Protein AF-A0A952DEN8-F1 (afdb_monomer_lite)

pLDDT: mean 78.49, std 11.34, range [49.62, 93.25]

Radius of gyration: 14.5 Å; chains: 1; bounding box: 39×32×35 Å

Sequence (96 aa):
LQMVHVTKDKNLDIDQSKEKETLLNYFHGIQVQFHSVISENIYTGIEIFMQDANPDVVAVLSRKRNFFDKIFHSSMSKRMAYRTFIPMLSMKEIPF

Secondary structure (DSSP, 8-state):
-EEEEEESSSSPPHHHHHHHHHHHHHTTTS--EEEEEE-SSHHHHHHHHHHHH--S-EEEE-S-TTHHHHHH-S-HHHHHHT-S---EEEEPPP--

Structure (mmCIF, N/CA/C/O backbone):
data_AF-A0A952DEN8-F1
#
_entry.id   AF-A0A952DEN8-F1
#
loop_
_atom_site.group_PDB
_atom_site.id
_atom_site.type_symbol
_atom_site.label_atom_id
_atom_site.label_alt_id
_atom_site.label_comp_id
_atom_site.label_asym_id
_atom_site.label_entity_id
_atom_site.label_seq_id
_atom_site.pdbx_PDB_ins_code
_atom_site.Cartn_x
_atom_site.Cartn_y
_atom_site.Cartn_z
_atom_site.occupancy
_atom_site.B_iso_or_equiv
_atom_site.auth_seq_id
_atom_site.auth_comp_id
_atom_site.auth_asym_id
_atom_site.auth_atom_id
_atom_site.pdbx_PDB_model_num
ATOM 1 N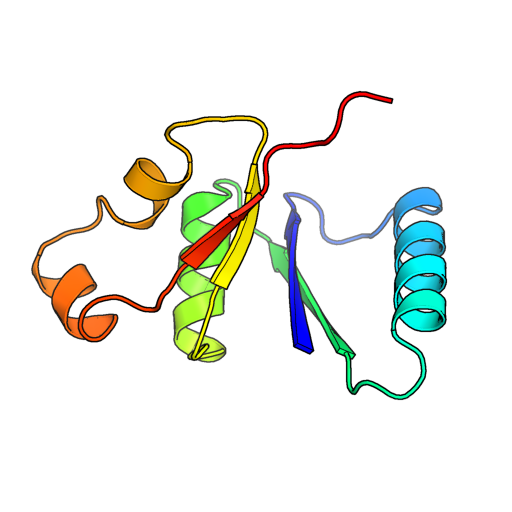 N . LEU A 1 1 ? -0.059 -6.051 11.199 1.00 89.62 1 LEU A N 1
ATOM 2 C CA . LEU A 1 1 ? 0.183 -5.075 10.112 1.00 89.62 1 LEU A CA 1
ATOM 3 C C . LEU A 1 1 ? 0.923 -5.779 8.984 1.00 89.62 1 LEU A C 1
ATOM 5 O O . LEU A 1 1 ? 1.960 -6.375 9.245 1.00 89.62 1 LEU A O 1
ATOM 9 N N . GLN A 1 2 ? 0.374 -5.743 7.772 1.00 92.06 2 GLN A N 1
ATOM 10 C CA . GLN A 1 2 ? 0.975 -6.355 6.587 1.00 92.06 2 GLN A CA 1
ATOM 11 C C . GLN A 1 2 ? 1.631 -5.263 5.736 1.00 92.06 2 GLN A C 1
ATOM 13 O O . GLN A 1 2 ? 0.937 -4.369 5.257 1.00 92.06 2 GLN A O 1
ATOM 18 N N . MET A 1 3 ? 2.955 -5.306 5.579 1.00 90.88 3 MET A N 1
ATOM 19 C CA . MET A 1 3 ? 3.701 -4.383 4.722 1.00 90.88 3 MET A CA 1
ATOM 20 C C . MET A 1 3 ? 4.152 -5.101 3.459 1.00 90.88 3 MET A C 1
ATOM 22 O O . MET A 1 3 ? 4.864 -6.100 3.535 1.00 90.88 3 MET A O 1
ATOM 26 N N . VAL A 1 4 ? 3.763 -4.574 2.299 1.00 90.50 4 VAL A N 1
ATOM 27 C CA . VAL A 1 4 ? 4.143 -5.127 0.998 1.00 90.50 4 VAL A CA 1
ATOM 28 C C . VAL A 1 4 ? 5.058 -4.168 0.249 1.00 90.50 4 VAL A C 1
ATOM 30 O O . VAL A 1 4 ? 4.751 -2.989 0.082 1.00 90.50 4 VAL A O 1
ATOM 33 N N . HIS A 1 5 ? 6.178 -4.697 -0.231 1.00 89.38 5 HIS A N 1
ATOM 34 C CA . HIS A 1 5 ? 7.077 -4.033 -1.158 1.00 89.38 5 HIS A CA 1
ATOM 35 C C . HIS A 1 5 ? 7.017 -4.761 -2.503 1.00 89.38 5 HIS A C 1
ATOM 37 O O . HIS A 1 5 ? 7.305 -5.955 -2.581 1.00 89.38 5 HIS A O 1
ATOM 43 N N . VAL A 1 6 ? 6.626 -4.055 -3.567 1.00 88.94 6 VAL A N 1
ATOM 44 C CA . VAL A 1 6 ? 6.665 -4.604 -4.928 1.00 88.94 6 VAL A CA 1
ATOM 45 C C . VAL A 1 6 ? 7.947 -4.151 -5.610 1.00 88.94 6 VAL A C 1
ATOM 47 O O . VAL A 1 6 ? 8.183 -2.953 -5.746 1.00 88.94 6 VAL A O 1
ATOM 50 N N . THR A 1 7 ? 8.753 -5.107 -6.052 1.00 88.19 7 THR A N 1
ATOM 51 C CA . THR A 1 7 ? 10.084 -4.882 -6.624 1.00 88.19 7 THR A CA 1
ATOM 52 C C . THR A 1 7 ? 10.246 -5.659 -7.929 1.00 88.19 7 THR A C 1
ATOM 54 O O . THR A 1 7 ? 9.535 -6.630 -8.182 1.00 88.19 7 THR A O 1
ATOM 57 N N . LYS A 1 8 ? 11.182 -5.229 -8.776 1.00 85.75 8 LYS A N 1
ATOM 58 C CA . LYS A 1 8 ? 11.602 -5.983 -9.969 1.00 85.75 8 LYS A CA 1
ATOM 59 C C . LYS A 1 8 ? 12.762 -6.935 -9.681 1.00 85.75 8 LYS A C 1
ATOM 61 O O . LYS A 1 8 ? 12.955 -7.896 -10.414 1.00 85.75 8 LYS A O 1
ATOM 66 N N . ASP A 1 9 ? 13.504 -6.676 -8.607 1.00 80.12 9 ASP A N 1
ATOM 67 C CA . ASP A 1 9 ? 14.668 -7.456 -8.194 1.00 80.12 9 ASP A CA 1
ATOM 68 C C . ASP A 1 9 ? 14.396 -8.183 -6.871 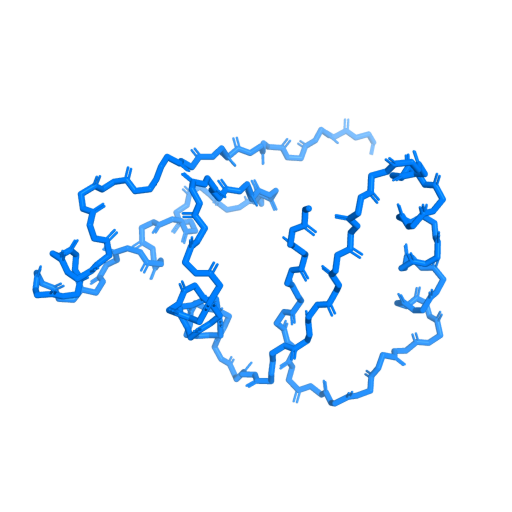1.00 80.12 9 ASP A C 1
ATOM 70 O O . ASP A 1 9 ? 13.615 -7.729 -6.034 1.00 80.12 9 ASP A O 1
ATOM 74 N N . LYS A 1 10 ? 15.032 -9.337 -6.694 1.00 66.06 10 LYS A N 1
ATOM 75 C CA . LYS A 1 10 ? 14.811 -10.274 -5.593 1.00 66.06 10 LYS A CA 1
ATOM 76 C C . LYS A 1 10 ? 15.508 -9.849 -4.300 1.00 66.06 10 LYS A C 1
ATOM 78 O O . LYS A 1 10 ? 15.075 -10.260 -3.225 1.00 66.06 10 LYS A O 1
ATOM 83 N N . ASN A 1 11 ? 1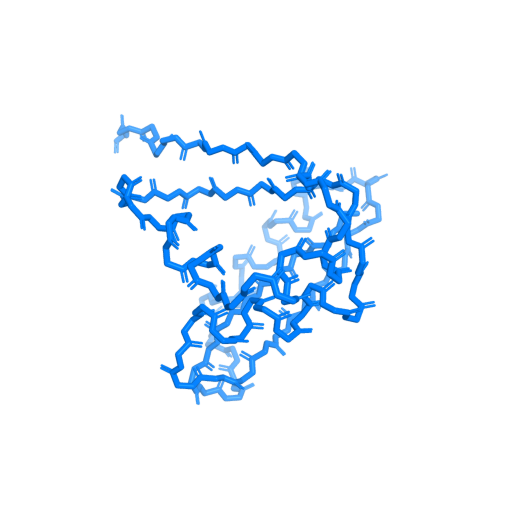6.564 -9.044 -4.403 1.00 67.88 11 ASN A N 1
ATOM 84 C CA . ASN A 1 11 ? 17.398 -8.661 -3.269 1.00 67.88 11 ASN A CA 1
ATOM 85 C C . ASN A 1 11 ? 17.056 -7.255 -2.767 1.00 67.88 11 ASN A C 1
ATOM 87 O O . ASN A 1 11 ? 16.903 -6.323 -3.554 1.00 67.88 11 ASN A O 1
ATOM 91 N N . LEU A 1 12 ? 16.964 -7.114 -1.442 1.00 65.69 12 LEU A N 1
ATOM 92 C CA . LEU A 1 12 ? 16.967 -5.805 -0.795 1.00 65.69 12 LEU A CA 1
ATOM 93 C C . LEU A 1 12 ? 18.401 -5.272 -0.805 1.00 65.69 12 LEU A C 1
ATOM 95 O O . LEU A 1 12 ? 19.321 -5.994 -0.418 1.00 65.69 12 LEU A O 1
ATOM 99 N N . ASP A 1 13 ? 18.590 -4.020 -1.208 1.00 73.50 13 ASP A N 1
ATOM 100 C CA . ASP A 1 13 ? 19.877 -3.344 -1.025 1.00 73.50 13 ASP A CA 1
ATOM 101 C C . ASP A 1 13 ? 20.117 -3.034 0.472 1.00 73.50 13 ASP A C 1
ATOM 103 O O . ASP A 1 13 ? 19.196 -3.093 1.301 1.00 73.50 13 ASP A O 1
ATOM 107 N N . ILE A 1 14 ? 21.356 -2.703 0.838 1.00 69.69 14 ILE A N 1
ATOM 108 C CA . ILE A 1 14 ? 21.795 -2.346 2.194 1.00 69.69 14 ILE A CA 1
ATOM 109 C C . ILE A 1 14 ? 20.899 -1.250 2.781 1.00 69.69 14 ILE A C 1
ATOM 111 O O . ILE A 1 14 ? 20.498 -1.337 3.944 1.00 69.69 14 ILE A O 1
ATOM 115 N N . ASP A 1 15 ? 20.524 -0.262 1.970 1.00 76.44 15 ASP A N 1
ATOM 116 C CA . ASP A 1 15 ? 19.656 0.836 2.396 1.00 76.44 15 ASP A CA 1
ATOM 117 C C . ASP A 1 15 ? 18.233 0.352 2.710 1.00 76.44 15 ASP A C 1
ATOM 119 O O . ASP A 1 15 ? 17.680 0.679 3.757 1.00 76.44 15 ASP A O 1
ATOM 123 N N . GLN A 1 16 ? 17.663 -0.527 1.881 1.00 75.44 16 GLN A N 1
ATOM 124 C CA . GLN A 1 16 ? 16.331 -1.096 2.130 1.00 75.44 16 GLN A CA 1
ATOM 125 C C . GLN A 1 16 ? 16.301 -1.981 3.384 1.00 75.44 16 GLN A C 1
ATOM 127 O O . GLN A 1 16 ? 15.284 -2.055 4.078 1.00 75.44 16 GLN A O 1
ATOM 132 N N . SER A 1 17 ? 17.418 -2.641 3.692 1.00 78.88 17 SER A N 1
ATOM 133 C CA . SER A 1 17 ? 17.558 -3.454 4.901 1.00 78.88 17 SER A CA 1
ATOM 134 C C . SER A 1 17 ? 17.561 -2.593 6.168 1.00 78.88 17 SER A C 1
ATOM 136 O O . SER A 1 17 ? 16.877 -2.937 7.133 1.00 78.88 17 SER A O 1
ATOM 138 N N . LYS A 1 18 ? 18.251 -1.445 6.147 1.00 83.94 18 LYS A N 1
ATOM 139 C CA . LYS A 1 18 ? 18.243 -0.473 7.254 1.00 83.94 18 LYS A CA 1
ATOM 140 C C . LYS A 1 18 ? 16.870 0.160 7.456 1.00 83.94 18 LYS A C 1
ATOM 142 O O . LYS A 1 18 ? 16.397 0.244 8.583 1.00 83.94 18 LYS A O 1
ATOM 147 N N . GLU A 1 19 ? 16.197 0.552 6.376 1.00 84.12 19 GLU A N 1
ATOM 148 C CA . GLU A 1 19 ? 14.843 1.117 6.456 1.00 84.12 19 GLU A CA 1
ATOM 149 C C . GLU A 1 19 ? 13.845 0.123 7.060 1.00 84.12 19 GLU A C 1
ATOM 151 O O . GLU A 1 19 ? 13.031 0.480 7.913 1.00 84.12 19 GLU A O 1
ATOM 156 N N . LYS A 1 20 ? 13.942 -1.158 6.685 1.00 84.94 20 LYS A N 1
ATOM 157 C CA . LYS A 1 20 ? 13.133 -2.220 7.294 1.00 84.94 20 LYS A CA 1
ATOM 158 C C . LYS A 1 20 ? 13.368 -2.320 8.804 1.00 84.94 20 LYS A C 1
ATOM 160 O O . LYS A 1 20 ? 12.404 -2.479 9.551 1.00 84.94 20 LYS A O 1
ATOM 165 N N . GLU A 1 21 ? 14.617 -2.234 9.254 1.00 86.50 21 GLU A N 1
ATOM 166 C CA . GLU A 1 21 ? 14.959 -2.253 10.679 1.00 86.50 21 GLU A CA 1
ATOM 167 C C . GLU A 1 21 ? 14.395 -1.030 11.416 1.00 86.50 21 GLU A C 1
ATOM 169 O O . GLU A 1 21 ? 13.750 -1.179 12.455 1.00 86.50 21 GLU A O 1
ATOM 174 N N . THR A 1 22 ? 14.536 0.169 10.843 1.00 88.75 22 THR A N 1
ATOM 175 C CA . THR A 1 22 ? 13.928 1.396 11.377 1.00 88.75 22 THR A CA 1
ATOM 176 C C . THR A 1 22 ? 12.413 1.255 11.521 1.00 88.75 22 THR A C 1
ATOM 178 O O . THR A 1 22 ? 11.859 1.595 12.567 1.00 88.75 22 THR A O 1
ATOM 181 N N . LEU A 1 23 ? 11.730 0.701 10.514 1.00 87.38 23 LEU A N 1
ATOM 182 C CA . LEU A 1 23 ? 10.285 0.463 10.568 1.00 87.38 23 LEU A CA 1
ATOM 183 C C . LEU A 1 23 ? 9.910 -0.558 11.648 1.00 87.38 23 LEU A C 1
ATOM 185 O O . LEU A 1 23 ? 8.954 -0.336 12.388 1.00 87.38 23 LEU A O 1
ATOM 189 N N . LEU A 1 24 ? 10.653 -1.660 11.772 1.00 87.88 24 LEU A N 1
ATOM 190 C CA . LEU A 1 24 ? 10.427 -2.652 12.828 1.00 87.88 24 LEU A CA 1
ATOM 191 C C . LEU A 1 24 ? 10.559 -2.036 14.226 1.00 87.88 24 LEU A C 1
ATOM 193 O O . LEU A 1 24 ? 9.736 -2.317 15.096 1.00 87.88 24 LEU A O 1
ATOM 197 N N . ASN A 1 25 ? 11.548 -1.164 14.420 1.00 90.38 25 ASN A N 1
ATOM 198 C CA . ASN A 1 25 ? 11.732 -0.433 15.669 1.00 90.38 25 ASN A CA 1
ATOM 199 C C . ASN A 1 25 ? 10.604 0.580 15.915 1.00 90.38 25 ASN A C 1
ATOM 201 O O . ASN A 1 25 ? 10.116 0.691 17.037 1.00 90.38 25 ASN A O 1
ATOM 205 N N . TYR A 1 26 ? 10.145 1.286 14.877 1.00 90.19 26 TYR A N 1
ATOM 206 C CA . TYR A 1 26 ? 9.040 2.242 14.990 1.00 90.19 26 TYR A CA 1
ATOM 207 C C . TYR A 1 26 ? 7.722 1.566 15.390 1.00 90.19 26 TYR A C 1
ATOM 209 O O . TYR A 1 26 ? 6.981 2.076 16.226 1.00 90.19 26 TYR A O 1
ATOM 217 N N . PHE A 1 27 ? 7.442 0.390 14.826 1.00 89.81 27 PHE A N 1
ATOM 218 C CA . PHE A 1 27 ? 6.250 -0.404 15.125 1.00 89.81 27 PHE A CA 1
ATOM 219 C C . PHE A 1 27 ? 6.478 -1.431 16.246 1.00 89.81 27 PHE A C 1
ATOM 221 O O . PHE A 1 27 ? 5.797 -2.459 16.293 1.00 89.81 27 PHE A O 1
ATOM 228 N N . HIS A 1 28 ? 7.420 -1.175 17.159 1.00 89.75 28 HIS A N 1
ATOM 229 C CA . HIS A 1 28 ? 7.687 -2.067 18.284 1.00 89.75 28 HIS A CA 1
ATOM 230 C C . HIS A 1 28 ? 6.404 -2.354 19.084 1.00 89.75 28 HIS A C 1
ATOM 232 O O . HIS A 1 28 ? 5.638 -1.451 19.417 1.00 89.75 28 HIS A O 1
ATOM 238 N N . GLY A 1 29 ? 6.160 -3.631 19.390 1.00 91.00 29 GLY A N 1
ATOM 239 C CA . GLY A 1 29 ? 4.940 -4.081 20.070 1.00 91.00 29 GLY A CA 1
ATOM 240 C C . GLY A 1 29 ? 3.743 -4.335 19.143 1.00 91.00 29 GLY A C 1
ATOM 241 O O . GLY A 1 29 ? 2.718 -4.831 19.605 1.00 91.00 29 GLY A O 1
ATOM 242 N N . ILE A 1 30 ? 3.868 -4.072 17.839 1.00 93.25 30 ILE A N 1
ATOM 243 C CA . ILE A 1 30 ? 2.884 -4.458 16.822 1.00 93.25 30 ILE A CA 1
ATOM 244 C C . ILE A 1 30 ? 3.455 -5.620 16.011 1.00 93.25 30 ILE A C 1
ATOM 246 O O . ILE A 1 30 ? 4.595 -5.585 15.552 1.00 93.25 30 ILE A O 1
ATOM 250 N N . GLN A 1 31 ? 2.650 -6.658 15.775 1.00 90.69 31 GLN A N 1
ATOM 251 C CA . GLN A 1 31 ? 3.043 -7.735 14.871 1.00 90.69 31 GLN A CA 1
ATOM 252 C C . GLN A 1 31 ? 3.060 -7.212 13.425 1.00 90.69 31 GLN A C 1
ATOM 254 O O . GLN A 1 31 ? 2.008 -7.055 12.789 1.00 90.69 31 GLN A O 1
ATOM 259 N N . VAL A 1 32 ? 4.257 -6.927 12.912 1.00 90.75 32 VAL A N 1
ATOM 260 C CA . VAL A 1 32 ? 4.486 -6.503 11.527 1.00 90.75 32 VAL A CA 1
ATOM 261 C C . VAL A 1 32 ? 5.068 -7.657 10.722 1.00 90.75 32 VAL A C 1
ATOM 263 O O . VAL A 1 32 ? 6.044 -8.282 11.131 1.00 90.75 32 VAL A O 1
ATOM 266 N N . GLN A 1 33 ? 4.477 -7.928 9.563 1.00 89.94 33 GLN A N 1
ATOM 267 C CA . GLN A 1 33 ? 5.006 -8.872 8.585 1.00 89.94 33 GLN A CA 1
ATOM 268 C C . GLN A 1 33 ? 5.376 -8.112 7.312 1.00 89.94 33 GLN A C 1
ATOM 270 O O . GLN A 1 33 ? 4.614 -7.272 6.831 1.00 89.94 33 GLN A O 1
ATOM 275 N N . PHE A 1 34 ? 6.574 -8.388 6.802 1.00 88.81 34 PHE A N 1
ATOM 276 C CA . PHE A 1 34 ? 7.104 -7.778 5.587 1.00 88.81 34 PHE A CA 1
ATOM 277 C C . PHE A 1 34 ? 7.071 -8.792 4.453 1.00 88.81 34 PHE A C 1
ATOM 279 O O . PHE A 1 34 ? 7.619 -9.886 4.582 1.00 88.81 34 PHE A O 1
ATOM 286 N N . HIS A 1 35 ? 6.488 -8.387 3.333 1.00 89.56 35 HIS A N 1
ATOM 287 C CA . HIS A 1 35 ? 6.350 -9.188 2.129 1.00 89.56 35 HIS A CA 1
ATOM 288 C C . HIS A 1 35 ? 7.015 -8.478 0.957 1.00 89.56 35 HIS A C 1
ATOM 290 O O . HIS A 1 35 ? 6.803 -7.284 0.747 1.00 89.56 35 HIS A O 1
ATOM 296 N N . SER A 1 36 ? 7.780 -9.230 0.170 1.00 89.19 36 SER A N 1
ATOM 297 C CA . SER A 1 36 ? 8.320 -8.760 -1.104 1.00 89.19 36 SER A CA 1
ATOM 298 C C . SER A 1 36 ? 7.619 -9.496 -2.235 1.00 89.19 36 SER A C 1
ATOM 300 O O . SER A 1 36 ? 7.648 -10.725 -2.283 1.00 89.19 36 SER A O 1
ATOM 302 N N . VAL A 1 37 ? 7.005 -8.751 -3.149 1.00 89.81 37 VAL A N 1
ATOM 303 C CA . VAL A 1 37 ? 6.380 -9.302 -4.354 1.00 89.81 37 VAL A CA 1
ATOM 304 C C . VAL A 1 37 ? 7.197 -8.887 -5.561 1.00 89.81 37 VAL A C 1
ATOM 306 O O . VAL A 1 37 ? 7.424 -7.701 -5.791 1.00 89.81 37 VAL A O 1
ATOM 309 N N . ILE A 1 38 ? 7.632 -9.869 -6.343 1.00 90.44 38 ILE A N 1
ATOM 310 C CA . ILE A 1 38 ? 8.372 -9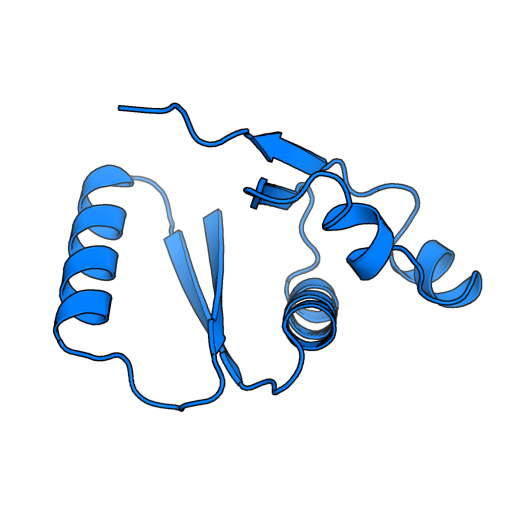.616 -7.576 1.00 90.44 38 ILE A CA 1
ATOM 311 C C . ILE A 1 38 ? 7.357 -9.403 -8.693 1.00 90.44 38 ILE A C 1
ATOM 313 O O . ILE A 1 38 ? 6.598 -10.315 -9.020 1.00 90.44 38 ILE A O 1
ATOM 317 N N . SER A 1 39 ? 7.316 -8.204 -9.263 1.00 89.00 39 SER A N 1
ATOM 318 C CA . SER A 1 39 ? 6.435 -7.895 -10.387 1.00 89.00 39 SER A CA 1
ATOM 319 C C . SER A 1 39 ? 6.963 -6.714 -11.193 1.00 89.00 39 SER A C 1
ATOM 321 O O . SER A 1 39 ? 7.328 -5.676 -10.644 1.00 89.00 39 SER A O 1
ATOM 323 N N . GLU A 1 40 ? 6.908 -6.831 -12.519 1.00 88.12 40 GLU A N 1
ATOM 324 C CA . GLU A 1 40 ? 7.200 -5.729 -13.444 1.00 88.12 40 GLU A CA 1
ATOM 325 C C . GLU A 1 40 ? 6.199 -4.571 -13.317 1.00 88.12 40 GLU A C 1
ATOM 327 O O . GLU A 1 40 ? 6.531 -3.410 -13.572 1.00 88.12 40 GLU A O 1
ATOM 332 N N . ASN A 1 41 ? 4.965 -4.888 -12.912 1.00 86.88 41 ASN A N 1
ATOM 333 C CA . ASN A 1 41 ? 3.878 -3.939 -12.730 1.00 86.88 41 ASN A CA 1
ATOM 334 C C . ASN A 1 41 ? 3.471 -3.880 -11.252 1.00 86.88 41 ASN A C 1
ATOM 336 O O . ASN A 1 41 ? 2.980 -4.862 -10.689 1.00 86.88 41 ASN A O 1
ATOM 340 N N . ILE A 1 42 ? 3.632 -2.703 -10.641 1.00 85.69 42 ILE A N 1
ATOM 341 C CA . ILE A 1 42 ? 3.292 -2.465 -9.232 1.00 85.69 42 ILE A CA 1
ATOM 342 C C . ILE A 1 42 ? 1.826 -2.781 -8.910 1.00 85.69 42 ILE A C 1
ATOM 344 O O . ILE A 1 42 ? 1.546 -3.380 -7.878 1.00 85.69 42 ILE A O 1
ATOM 348 N N . TYR A 1 43 ? 0.897 -2.440 -9.806 1.00 84.25 43 TYR A N 1
ATOM 349 C CA . TYR A 1 43 ? -0.534 -2.668 -9.608 1.00 84.25 43 TYR A CA 1
ATOM 350 C C . TYR A 1 43 ? -0.846 -4.162 -9.593 1.00 84.25 43 TYR A C 1
ATOM 352 O O . TYR A 1 43 ? -1.553 -4.625 -8.708 1.00 84.25 43 TYR A O 1
ATOM 360 N N . THR A 1 44 ? -0.253 -4.923 -10.515 1.00 84.44 44 THR A N 1
ATOM 361 C CA . THR A 1 44 ? -0.386 -6.385 -10.553 1.00 84.44 44 THR A CA 1
ATOM 362 C C . THR A 1 44 ? 0.230 -7.043 -9.320 1.00 84.44 44 THR A C 1
ATOM 364 O O . THR A 1 44 ? -0.364 -7.957 -8.762 1.00 84.44 44 THR A O 1
ATOM 367 N N . GLY A 1 45 ? 1.389 -6.566 -8.855 1.00 88.81 45 GLY A N 1
ATOM 368 C CA . GLY A 1 45 ? 2.029 -7.105 -7.651 1.00 88.81 45 GLY A CA 1
ATOM 369 C C . GLY A 1 45 ? 1.196 -6.875 -6.386 1.00 88.81 45 GLY A C 1
ATOM 370 O O . GLY A 1 45 ? 1.021 -7.793 -5.589 1.00 88.81 45 GLY A O 1
ATOM 371 N N . ILE A 1 46 ? 0.627 -5.675 -6.234 1.00 86.75 46 ILE A N 1
ATOM 372 C CA . ILE A 1 46 ? -0.304 -5.364 -5.138 1.00 86.75 46 ILE A CA 1
ATOM 373 C C . ILE A 1 46 ? -1.570 -6.217 -5.252 1.00 86.75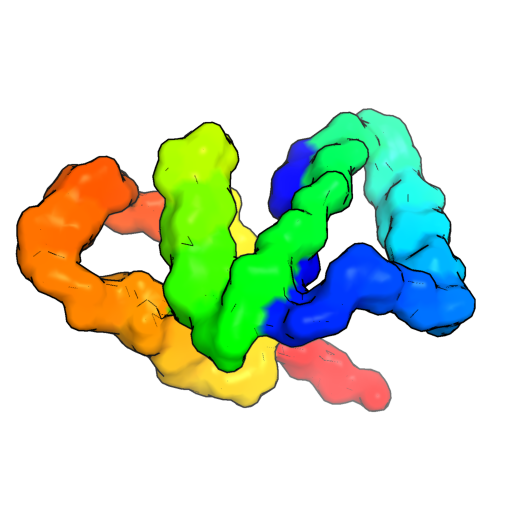 46 ILE A C 1
ATOM 375 O O . ILE A 1 46 ? -2.028 -6.759 -4.252 1.00 86.75 46 ILE A O 1
ATOM 379 N N . GLU A 1 47 ? -2.118 -6.360 -6.462 1.00 82.06 47 GLU A N 1
ATOM 380 C CA . GLU A 1 47 ? -3.323 -7.152 -6.715 1.00 82.06 47 GLU A CA 1
ATOM 381 C C . GLU A 1 47 ? -3.141 -8.607 -6.258 1.00 82.06 47 GLU A C 1
ATOM 383 O O . GLU A 1 47 ? -3.968 -9.111 -5.498 1.00 82.06 47 GLU A O 1
ATOM 388 N N . ILE A 1 48 ? -2.036 -9.244 -6.660 1.00 84.50 48 ILE A N 1
ATOM 389 C CA . ILE A 1 48 ? -1.678 -10.611 -6.250 1.00 84.50 48 ILE A CA 1
ATOM 390 C C . ILE A 1 48 ? -1.576 -10.698 -4.726 1.00 84.50 48 ILE A C 1
ATOM 392 O O . ILE A 1 48 ? -2.229 -11.538 -4.115 1.00 84.50 48 ILE A O 1
ATOM 396 N N . PHE A 1 49 ? -0.834 -9.781 -4.099 1.00 89.06 49 PHE A N 1
ATOM 397 C CA . PHE A 1 49 ? -0.683 -9.777 -2.646 1.00 89.06 49 PHE A CA 1
ATOM 398 C C . PHE A 1 49 ? -2.021 -9.667 -1.911 1.00 89.06 49 PHE A C 1
ATOM 400 O O . PHE A 1 49 ? -2.242 -10.350 -0.918 1.00 89.06 49 PHE A O 1
ATOM 407 N N . MET A 1 50 ? -2.927 -8.814 -2.394 1.00 84.69 50 MET A N 1
ATOM 408 C CA . MET A 1 50 ? -4.229 -8.611 -1.763 1.00 84.69 50 MET A CA 1
ATOM 409 C C . MET A 1 50 ? -5.135 -9.845 -1.832 1.00 84.69 50 MET A C 1
ATOM 411 O O . MET A 1 50 ? -5.979 -9.993 -0.951 1.00 84.69 50 MET A O 1
ATOM 415 N N . GLN A 1 51 ? -4.988 -10.712 -2.844 1.00 80.81 51 GLN A N 1
ATOM 416 C CA . GLN A 1 51 ? -5.764 -11.960 -2.931 1.00 80.81 51 GLN A CA 1
ATOM 417 C C . GLN A 1 51 ? -5.373 -12.933 -1.821 1.00 80.81 51 GLN A C 1
ATOM 419 O O . GLN A 1 51 ? -6.248 -13.546 -1.215 1.00 80.81 51 GLN A O 1
ATOM 424 N N . ASP A 1 52 ? -4.078 -13.010 -1.522 1.00 84.06 52 ASP A N 1
ATOM 425 C CA . ASP A 1 52 ? -3.549 -13.909 -0.498 1.00 84.06 52 ASP A CA 1
ATOM 426 C C . ASP A 1 52 ? -3.700 -13.319 0.910 1.00 84.06 52 ASP A C 1
ATOM 428 O O . ASP A 1 52 ? -4.062 -14.016 1.856 1.00 84.06 52 ASP A O 1
ATOM 432 N N . ALA A 1 53 ? -3.437 -12.018 1.060 1.00 86.94 53 ALA A N 1
ATOM 433 C CA . ALA A 1 53 ? -3.458 -11.339 2.352 1.00 86.94 53 ALA A CA 1
ATOM 434 C C . ALA A 1 53 ? -4.876 -11.021 2.853 1.00 86.94 53 ALA A C 1
ATOM 436 O O . ALA A 1 53 ? -5.044 -10.820 4.054 1.00 86.94 53 ALA A O 1
ATOM 437 N N . ASN A 1 54 ? -5.862 -10.937 1.946 1.00 85.19 54 ASN A N 1
ATOM 438 C CA . ASN A 1 54 ? -7.267 -10.604 2.211 1.00 85.19 54 ASN A CA 1
ATOM 439 C C . ASN A 1 54 ? -7.449 -9.493 3.278 1.00 85.19 54 ASN A C 1
ATOM 441 O O . ASN A 1 54 ? -8.034 -9.742 4.334 1.00 85.19 54 ASN A O 1
ATOM 445 N N . PRO A 1 55 ? -6.894 -8.284 3.051 1.00 86.88 55 PRO A N 1
ATOM 446 C CA . PRO A 1 55 ? -6.834 -7.248 4.077 1.00 86.88 55 PRO A CA 1
ATOM 447 C C . PRO A 1 55 ? -8.196 -6.592 4.331 1.00 86.88 55 PRO A C 1
ATOM 449 O O . PRO A 1 55 ? -8.937 -6.300 3.394 1.00 86.88 55 PRO A O 1
ATOM 452 N N . ASP A 1 56 ? -8.464 -6.243 5.591 1.00 87.81 56 ASP A N 1
ATOM 453 C CA . ASP A 1 56 ? -9.661 -5.479 5.970 1.00 87.81 56 ASP A CA 1
ATOM 454 C C . ASP A 1 56 ? -9.571 -3.997 5.573 1.00 87.81 56 ASP A C 1
ATOM 456 O O . ASP A 1 56 ? -10.592 -3.361 5.326 1.00 87.81 56 ASP A O 1
ATOM 460 N N . VAL A 1 57 ? -8.356 -3.430 5.523 1.00 86.94 57 VAL A N 1
ATOM 461 C CA . VAL A 1 57 ? -8.073 -2.030 5.156 1.00 86.94 57 VAL A CA 1
ATOM 462 C C . VAL A 1 57 ? -6.746 -1.951 4.406 1.00 86.94 57 VAL A C 1
ATOM 464 O O . VAL A 1 57 ? -5.771 -2.606 4.779 1.00 86.94 57 VAL A O 1
ATOM 467 N N . VAL A 1 58 ? -6.679 -1.097 3.383 1.00 86.50 58 VAL A N 1
ATOM 468 C CA . VAL A 1 58 ? -5.438 -0.807 2.648 1.00 86.50 58 VAL A CA 1
ATOM 469 C C . VAL A 1 58 ? -4.990 0.627 2.921 1.00 86.50 58 VAL A C 1
ATOM 471 O O . VAL A 1 58 ? -5.743 1.573 2.721 1.00 86.50 58 VAL A O 1
ATOM 474 N N . ALA A 1 59 ? -3.744 0.820 3.346 1.00 87.94 59 ALA A N 1
ATOM 475 C CA . ALA A 1 59 ? -3.155 2.148 3.504 1.00 87.94 59 ALA A CA 1
ATOM 476 C C . ALA A 1 59 ? -2.057 2.357 2.461 1.00 87.94 59 ALA A C 1
ATOM 478 O O . ALA A 1 59 ? -1.174 1.515 2.305 1.00 87.94 59 ALA A O 1
ATOM 479 N N . VAL A 1 60 ? -2.106 3.484 1.751 1.00 82.19 60 VAL A N 1
ATOM 480 C CA . VAL A 1 60 ? -1.113 3.841 0.735 1.00 82.19 60 VAL A CA 1
ATOM 481 C C . VAL A 1 60 ? -0.642 5.268 0.955 1.00 82.19 60 VAL A C 1
ATOM 483 O O . VAL A 1 60 ? -1.440 6.206 1.006 1.00 82.19 60 VAL A O 1
ATOM 486 N N . LEU A 1 61 ? 0.676 5.434 0.996 1.00 79.94 61 LEU A N 1
ATOM 487 C CA . LEU A 1 61 ? 1.329 6.730 0.882 1.00 79.94 61 LEU A CA 1
ATOM 488 C C . LEU A 1 61 ? 1.629 6.981 -0.603 1.00 79.94 61 LEU A C 1
ATOM 490 O O . LEU A 1 61 ? 2.615 6.483 -1.141 1.00 79.94 61 LEU A O 1
ATOM 494 N N . SER A 1 62 ? 0.733 7.680 -1.305 1.00 70.81 62 SER A N 1
ATOM 495 C CA . SER A 1 62 ? 0.860 7.897 -2.754 1.00 70.81 62 SER A CA 1
ATOM 496 C C . SER A 1 62 ? 1.211 9.346 -3.076 1.00 70.81 62 SER A C 1
ATOM 498 O O . SER A 1 62 ? 0.500 10.270 -2.682 1.00 70.81 62 SER A O 1
ATOM 500 N N . ARG A 1 63 ? 2.235 9.547 -3.918 1.00 65.62 63 ARG A N 1
ATOM 501 C CA . ARG A 1 63 ? 2.486 10.841 -4.585 1.00 65.62 63 ARG A CA 1
ATOM 502 C C . ARG A 1 63 ? 1.519 11.107 -5.751 1.00 65.62 63 ARG A C 1
ATOM 504 O O . ARG A 1 63 ? 1.401 12.237 -6.215 1.00 65.62 63 ARG A O 1
ATOM 511 N N . LYS A 1 64 ? 0.835 10.075 -6.267 1.00 67.50 64 LYS A N 1
ATOM 512 C CA . LYS A 1 64 ? -0.019 10.140 -7.468 1.00 67.50 64 LYS A CA 1
ATOM 513 C C . LYS A 1 64 ? -1.499 10.040 -7.107 1.00 67.50 64 LYS A C 1
ATOM 515 O O . LYS A 1 64 ? -1.943 9.035 -6.556 1.00 67.50 64 LYS A O 1
ATOM 520 N N . ARG A 1 65 ? -2.282 11.040 -7.527 1.00 65.50 65 ARG A N 1
ATOM 521 C CA . ARG A 1 65 ? -3.730 11.129 -7.263 1.00 65.50 65 ARG A CA 1
ATOM 522 C C . ARG A 1 65 ? -4.541 9.940 -7.809 1.00 65.50 65 ARG A C 1
ATOM 524 O O . ARG A 1 65 ? -5.520 9.557 -7.190 1.00 65.50 65 ARG A O 1
ATOM 531 N N . ASN A 1 66 ? -4.094 9.327 -8.909 1.00 68.62 66 ASN A N 1
ATOM 532 C CA . ASN A 1 66 ? -4.836 8.277 -9.628 1.00 68.62 66 ASN A CA 1
ATOM 533 C C . ASN A 1 66 ? -4.252 6.867 -9.405 1.00 68.62 66 ASN A C 1
ATOM 535 O O . ASN A 1 66 ? -4.426 5.975 -10.235 1.00 68.62 66 ASN A O 1
ATOM 539 N N . PHE A 1 67 ? -3.464 6.666 -8.344 1.00 73.88 67 PHE A N 1
ATOM 540 C CA . PHE A 1 67 ? -2.870 5.356 -8.051 1.00 73.88 67 PHE A CA 1
ATOM 541 C C . PHE A 1 67 ? -3.949 4.290 -7.811 1.00 73.88 67 PHE A C 1
ATOM 543 O O . PHE A 1 67 ? -3.831 3.160 -8.271 1.00 73.88 67 PHE A O 1
ATOM 550 N N . PHE A 1 68 ? -5.041 4.693 -7.169 1.00 71.06 68 PHE A N 1
ATOM 551 C CA . PHE A 1 68 ? -6.146 3.822 -6.773 1.00 71.06 68 PHE A CA 1
ATOM 552 C C . PHE A 1 68 ? -6.985 3.375 -7.942 1.00 71.06 68 PHE A C 1
ATOM 554 O O . PHE A 1 68 ? -7.237 2.185 -8.090 1.00 71.06 68 PHE A O 1
ATOM 561 N N . ASP A 1 69 ? -7.331 4.321 -8.807 1.00 71.06 69 ASP A N 1
ATOM 562 C CA . ASP A 1 69 ? -8.020 4.048 -10.055 1.00 71.06 69 ASP A CA 1
ATOM 563 C C . ASP A 1 69 ? -7.329 2.886 -10.777 1.00 71.06 69 ASP A C 1
ATOM 565 O O . ASP A 1 69 ? -7.962 1.890 -11.098 1.00 71.06 69 ASP A O 1
ATOM 569 N N . LYS A 1 70 ? -5.997 2.912 -10.894 1.00 75.69 70 LYS A N 1
ATOM 570 C CA . LYS A 1 70 ? -5.233 1.848 -11.563 1.00 75.69 70 LYS A CA 1
ATOM 571 C C . LYS A 1 70 ? -5.221 0.492 -10.846 1.00 75.69 70 LYS A C 1
ATOM 573 O O . LYS A 1 70 ? -5.139 -0.516 -11.539 1.00 75.69 70 LYS A O 1
ATOM 578 N N . ILE A 1 71 ? -5.325 0.446 -9.516 1.00 72.94 71 ILE A N 1
ATOM 579 C CA . ILE A 1 71 ? -5.480 -0.815 -8.760 1.00 72.94 71 ILE A CA 1
ATOM 580 C C . ILE A 1 71 ? -6.896 -1.381 -8.953 1.00 72.94 71 ILE A C 1
ATOM 582 O O . ILE A 1 71 ? -7.065 -2.576 -9.175 1.00 72.94 71 ILE A O 1
ATOM 586 N N . PHE A 1 72 ? -7.919 -0.521 -8.917 1.00 67.88 72 PHE A N 1
ATOM 587 C CA . PHE A 1 72 ? -9.335 -0.914 -8.899 1.00 67.88 72 PHE A CA 1
ATOM 588 C C . PHE A 1 72 ? -10.040 -0.849 -10.268 1.00 67.88 72 PHE A C 1
ATOM 590 O O . PHE A 1 72 ? -11.264 -1.018 -10.343 1.00 67.88 72 PHE A O 1
ATOM 597 N N . HIS A 1 73 ? -9.298 -0.594 -11.351 1.00 64.00 73 HIS A N 1
ATOM 598 C CA . HIS A 1 73 ? -9.794 -0.546 -12.736 1.00 64.00 73 HIS A CA 1
ATOM 599 C C . HIS A 1 73 ? -9.958 -1.923 -13.390 1.00 64.00 73 HIS A C 1
ATOM 601 O O . HIS A 1 73 ? -10.301 -2.007 -14.570 1.00 64.00 73 HIS A O 1
ATOM 607 N N . SER A 1 74 ? -9.722 -3.007 -12.657 1.00 57.12 74 SER A N 1
ATOM 608 C CA . SER A 1 74 ? -9.950 -4.350 -13.173 1.00 57.12 74 SER A CA 1
ATOM 609 C C . SER A 1 74 ? -11.445 -4.634 -13.420 1.00 57.12 74 SER A C 1
ATOM 611 O O . SER A 1 74 ? -12.326 -3.863 -13.030 1.00 57.12 74 SER A O 1
ATOM 613 N N . SER A 1 75 ? -11.730 -5.717 -14.154 1.00 61.03 75 SER A N 1
ATOM 614 C CA . SER A 1 75 ? -13.075 -6.075 -14.626 1.00 61.03 75 SER A CA 1
ATOM 615 C C . SER A 1 75 ? -14.120 -6.111 -13.503 1.00 61.03 75 SER A C 1
ATOM 617 O O . SER A 1 75 ? -13.808 -6.325 -12.330 1.00 61.03 75 SER A O 1
ATOM 619 N N . MET A 1 76 ? -15.397 -5.952 -13.864 1.00 58.59 76 MET A N 1
ATOM 620 C CA . MET A 1 76 ? -16.491 -5.914 -12.886 1.00 58.59 76 MET A CA 1
ATOM 621 C C . MET A 1 76 ? -16.539 -7.171 -11.997 1.00 58.59 76 MET A C 1
ATOM 623 O O . MET A 1 76 ? -16.803 -7.075 -10.801 1.00 58.59 76 MET A O 1
ATOM 627 N N . SER A 1 77 ? -16.165 -8.332 -12.543 1.00 64.44 77 SER A N 1
ATOM 628 C CA . SER A 1 77 ? -16.038 -9.587 -11.794 1.00 64.44 77 SER A CA 1
ATOM 629 C C . SER A 1 77 ? -14.924 -9.547 -10.741 1.00 64.44 77 SER A C 1
ATOM 631 O O . SER A 1 77 ? -15.118 -10.043 -9.635 1.00 64.44 77 SER A O 1
ATOM 633 N N . LYS A 1 78 ? -13.777 -8.916 -11.035 1.00 62.31 78 LYS A N 1
ATOM 634 C CA . LYS A 1 78 ? -12.702 -8.722 -10.048 1.00 62.31 78 LYS A CA 1
ATOM 635 C C . LYS A 1 78 ? -13.139 -7.781 -8.926 1.00 62.31 78 LYS A C 1
ATOM 637 O O . LYS A 1 78 ? -12.898 -8.086 -7.765 1.00 62.31 78 LYS A O 1
ATOM 642 N N . ARG A 1 79 ? -13.865 -6.702 -9.237 1.00 61.72 79 ARG A N 1
ATOM 643 C CA . ARG A 1 79 ? -14.462 -5.817 -8.215 1.00 61.72 79 ARG A CA 1
ATOM 644 C C . ARG A 1 79 ? -15.427 -6.548 -7.275 1.00 61.72 79 ARG A C 1
ATOM 646 O O . ARG A 1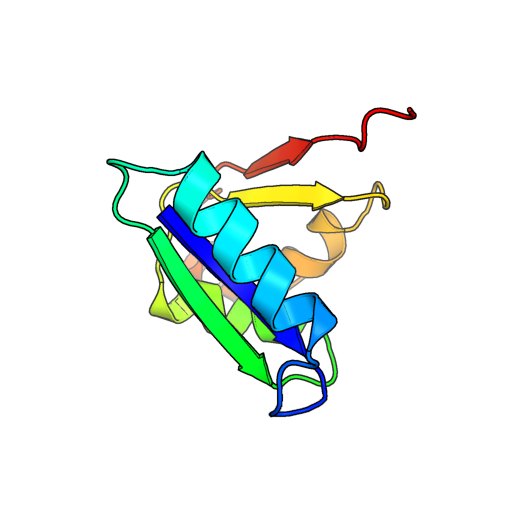 79 ? -15.472 -6.229 -6.092 1.00 61.72 79 ARG A O 1
ATOM 653 N N . MET A 1 80 ? -16.175 -7.527 -7.786 1.00 60.03 80 MET A N 1
ATOM 654 C CA . MET A 1 80 ? -17.052 -8.372 -6.967 1.00 60.03 80 MET A CA 1
ATOM 655 C C . MET A 1 80 ? -16.265 -9.377 -6.113 1.00 60.03 80 MET A C 1
ATOM 657 O O . MET A 1 80 ? -16.605 -9.570 -4.948 1.00 60.03 80 MET A O 1
ATOM 661 N N . ALA A 1 81 ? -15.200 -9.977 -6.657 1.00 62.97 81 ALA A N 1
ATOM 662 C CA . ALA A 1 81 ? -14.322 -10.895 -5.925 1.00 62.97 81 ALA A CA 1
ATOM 663 C C . ALA A 1 81 ? -13.561 -10.200 -4.782 1.00 62.97 81 ALA A C 1
ATOM 665 O O . ALA A 1 81 ? -13.456 -10.762 -3.696 1.00 62.97 81 ALA A O 1
ATOM 666 N N . TYR A 1 82 ? -13.136 -8.946 -4.982 1.00 62.31 82 TYR A N 1
ATOM 667 C CA . TYR A 1 82 ? -12.539 -8.094 -3.942 1.00 62.31 82 TYR A CA 1
ATOM 668 C C . TYR A 1 82 ? -13.525 -7.628 -2.860 1.00 62.31 82 TYR A C 1
ATOM 670 O O . TYR A 1 82 ? -13.157 -6.777 -2.057 1.00 62.31 82 TYR A O 1
ATOM 678 N N . ARG A 1 83 ? -14.752 -8.178 -2.831 1.00 54.09 83 ARG A N 1
ATOM 679 C CA . ARG A 1 83 ? -15.812 -7.886 -1.858 1.00 54.09 83 ARG A CA 1
ATOM 680 C C . ARG A 1 83 ? -15.957 -6.386 -1.606 1.00 54.09 83 ARG A C 1
ATOM 682 O O . ARG A 1 83 ? -15.419 -5.869 -0.641 1.00 54.09 83 ARG A O 1
ATOM 689 N N . THR A 1 84 ? -16.727 -5.700 -2.454 1.00 52.88 84 THR A N 1
ATOM 690 C CA . THR A 1 84 ? -17.442 -4.462 -2.071 1.00 52.88 84 THR A CA 1
ATOM 691 C C . THR A 1 84 ? -16.638 -3.520 -1.158 1.00 52.88 84 THR A C 1
ATOM 693 O O . THR A 1 84 ? -16.898 -3.437 0.035 1.00 52.88 84 THR A O 1
ATOM 696 N N . PHE A 1 85 ? -15.677 -2.805 -1.751 1.00 65.88 85 PHE A N 1
ATOM 697 C CA . PHE A 1 85 ? -14.925 -1.701 -1.142 1.00 65.88 85 PHE A CA 1
ATOM 698 C C . PHE A 1 85 ? -14.154 -2.053 0.142 1.00 65.88 85 PHE A C 1
ATOM 700 O O . PHE A 1 85 ? -14.528 -1.604 1.223 1.00 65.88 85 PHE A O 1
ATOM 707 N N . ILE A 1 86 ? -13.010 -2.743 0.021 1.00 74.06 86 ILE A N 1
ATOM 708 C CA . ILE A 1 86 ? -11.966 -2.662 1.059 1.00 74.06 86 ILE A CA 1
ATOM 709 C C . ILE A 1 86 ? -11.654 -1.168 1.267 1.00 74.06 86 ILE A C 1
ATOM 711 O O . ILE A 1 86 ? -11.214 -0.510 0.312 1.00 74.06 86 ILE A O 1
ATOM 715 N N . PRO A 1 87 ? -11.914 -0.595 2.459 1.00 78.75 87 PRO A N 1
ATOM 716 C CA . PRO A 1 87 ? -11.650 0.805 2.723 1.00 78.75 87 PRO A CA 1
ATOM 717 C C . PRO A 1 87 ? -10.173 1.085 2.533 1.00 78.75 87 PRO A C 1
ATOM 719 O O . PRO A 1 87 ? -9.309 0.294 2.923 1.00 78.75 87 PRO A O 1
ATOM 722 N N . MET A 1 88 ? -9.885 2.232 1.935 1.00 77.06 88 MET A N 1
ATOM 723 C CA . MET A 1 88 ? -8.517 2.577 1.633 1.00 77.06 88 MET A CA 1
ATOM 724 C C . MET A 1 88 ? -8.180 3.986 2.087 1.00 77.06 88 MET A C 1
ATOM 726 O O . MET A 1 88 ? -8.848 4.962 1.743 1.00 77.06 88 MET A O 1
ATOM 730 N N . LEU A 1 89 ? -7.099 4.070 2.854 1.00 81.81 89 LEU A N 1
ATOM 731 C CA . LEU A 1 89 ? -6.547 5.308 3.364 1.00 81.81 89 LEU A CA 1
ATOM 732 C C . LEU A 1 89 ? -5.436 5.789 2.429 1.00 81.81 89 LEU A C 1
ATOM 734 O O . LEU A 1 89 ? -4.350 5.211 2.376 1.00 81.81 89 LEU A O 1
ATOM 738 N N . SER A 1 90 ? -5.712 6.867 1.698 1.00 77.00 90 SER A N 1
ATOM 739 C CA . SER A 1 90 ? -4.714 7.570 0.896 1.00 77.00 90 SER A CA 1
ATOM 740 C C . SER A 1 90 ? -4.090 8.696 1.703 1.00 77.00 90 SER A C 1
ATOM 742 O O . SER A 1 90 ? -4.718 9.738 1.897 1.00 77.00 90 SER A O 1
ATOM 744 N N . MET A 1 91 ? -2.833 8.539 2.091 1.00 77.69 91 MET A N 1
ATOM 745 C CA . MET A 1 91 ? -2.072 9.614 2.718 1.00 77.69 91 MET A CA 1
ATOM 746 C C . MET A 1 91 ? -1.263 10.347 1.650 1.00 77.69 91 MET A C 1
ATOM 748 O O . MET A 1 91 ? -0.597 9.724 0.819 1.00 77.69 91 MET A O 1
ATOM 752 N N . LYS A 1 92 ? -1.349 11.680 1.653 1.00 69.62 92 LYS A N 1
ATOM 753 C CA . LYS A 1 92 ? -0.411 12.514 0.900 1.00 69.62 92 LYS A CA 1
ATOM 754 C C . LYS A 1 92 ? 0.892 12.565 1.683 1.00 69.62 92 LYS A C 1
ATOM 756 O O . LYS A 1 92 ? 0.866 12.681 2.905 1.00 69.62 92 LYS A O 1
ATOM 761 N N . GLU A 1 93 ? 2.006 12.481 0.972 1.00 67.00 93 GLU A N 1
ATOM 762 C CA . GLU A 1 93 ? 3.313 12.752 1.559 1.00 67.00 93 GLU A CA 1
ATOM 763 C C . GLU A 1 93 ? 3.305 14.161 2.163 1.00 67.00 93 GLU A C 1
ATOM 765 O O . GLU A 1 93 ? 2.852 15.112 1.518 1.00 67.00 93 GLU A O 1
ATOM 770 N N . ILE A 1 94 ? 3.738 14.273 3.417 1.00 64.44 94 ILE A N 1
ATOM 771 C CA . ILE A 1 94 ? 3.903 15.566 4.072 1.00 64.44 94 ILE A CA 1
ATOM 772 C C . ILE A 1 94 ? 5.227 16.128 3.541 1.00 64.44 94 ILE A C 1
ATOM 774 O O . ILE A 1 94 ? 6.253 15.476 3.739 1.00 64.44 94 ILE A O 1
ATOM 778 N N . PRO A 1 95 ? 5.223 17.265 2.821 1.00 54.56 95 PRO A N 1
ATOM 779 C CA . PRO A 1 95 ? 6.460 17.875 2.367 1.00 54.56 95 PRO A CA 1
ATOM 780 C C . PRO A 1 95 ? 7.214 18.381 3.600 1.00 54.56 95 PRO A C 1
ATOM 782 O O . PRO A 1 95 ? 6.742 19.296 4.275 1.00 54.56 95 PRO A O 1
ATOM 785 N N . PHE A 1 96 ? 8.349 17.756 3.894 1.00 49.62 96 PHE A N 1
ATOM 786 C CA . PHE A 1 96 ? 9.375 18.279 4.790 1.00 49.62 96 PHE A CA 1
ATOM 787 C C . PHE A 1 96 ? 10.614 18.581 3.954 1.00 49.62 96 PHE A C 1
ATOM 789 O O . PHE A 1 96 ? 10.972 17.716 3.120 1.00 49.62 96 PHE A O 1
#

Foldseek 3Di:
DEAEDEDQDDDDDPVSVVVVVVVCVVCPPDDYDYYYFHDPDPLVSVLVVCVVVVDLEAEDADCDPCPVVSNCVDDPVSVVVNPDDSHYHYDYDDDD